Protein AF-A0AB94IW40-F1 (afdb_monomer)

Organism: NCBI:txid651822

InterPro domains:
  IPR001911 Small ribosomal subunit protein bS21 [MF_00358] (1-57)
  IPR001911 Small ribosomal subunit protein bS21 [PF01165] (3-56)
  IPR001911 Small ribosomal subunit protein bS21 [PR00976] (5-13)
  IPR001911 Small ribosomal subunit protein bS21 [PR00976] (13-22)
  IPR001911 Small ribosomal subunit protein bS21 [PR00976] (25-35)
  IPR001911 Small ribosomal subunit protein bS21 [PR00976] (37-47)
  IPR001911 Small ribosomal subunit protein bS21 [TIGR00030] (3-57)
  IPR038380 Small ribosomal subunit protein bS21 superfamily [G3DSA:1.20.5.1150] (16-54)

Foldseek 3Di:
DDDQDDDPPDDPVVSVVVSVVRVVVVCPVVVVVVPPDDDDPVVVVVVVVVVVVVVVVVVVVVVVD

Secondary structure (DSSP, 8-state):
----PPPTT--HHHHHHHHHHHHHHH-HHHHHHHHSS---HHHHHHHHHHHHHHHHHHHHHHHT-

Sequence (65 aa):
MTTVTRKEGENIEDTLRRFKKEVAKVGTLREARKREHYEKPSDAKKLKRAEAARKRKSMRRRNAG

Solvent-accessible surface area (backbone atoms only — not comparable to full-atom values): 4063 Å² total; per-residue (Å²): 138,88,87,78,82,80,57,91,93,57,57,69,67,61,47,51,51,50,42,53,50,50,50,60,68,72,30,59,70,59,51,50,64,60,64,74,48,94,68,58,70,69,56,53,51,51,51,54,53,52,52,52,52,52,51,52,54,54,50,53,60,64,75,74,110

Radius of gyration: 16.97 Å; Cα contacts (8 Å, |Δi|>4): 15; chains: 1; bounding box: 39×33×34 Å

Structure (mmCIF, N/CA/C/O backbone):
data_AF-A0AB94IW40-F1
#
_entry.id   AF-A0AB94IW40-F1
#
loop_
_atom_site.group_PDB
_atom_site.id
_atom_site.type_symbol
_atom_site.label_atom_id
_atom_site.label_alt_id
_atom_s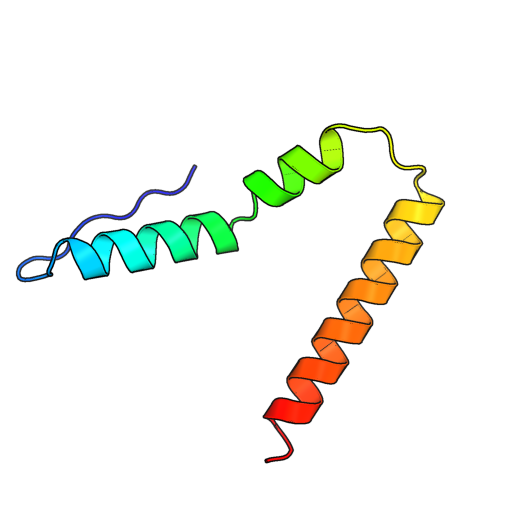ite.label_comp_id
_atom_site.label_asym_id
_atom_site.label_entity_id
_atom_site.label_seq_id
_atom_site.pdbx_PDB_ins_code
_atom_site.Cartn_x
_atom_site.Cartn_y
_atom_site.Cartn_z
_atom_site.occupancy
_atom_site.B_iso_or_equiv
_atom_site.auth_seq_id
_atom_site.auth_comp_id
_atom_site.auth_asym_id
_atom_site.auth_atom_id
_atom_site.pdbx_PDB_model_num
ATOM 1 N N . MET A 1 1 ? -8.851 6.214 -9.058 1.00 65.69 1 MET A N 1
ATOM 2 C CA . MET A 1 1 ? -9.221 7.422 -8.287 1.00 65.69 1 MET A CA 1
ATOM 3 C C . MET A 1 1 ? -10.080 6.967 -7.114 1.00 65.69 1 MET A C 1
ATOM 5 O O . MET A 1 1 ? -10.966 6.157 -7.342 1.00 65.69 1 MET A O 1
ATOM 9 N N . THR A 1 2 ? -9.767 7.366 -5.880 1.00 78.31 2 THR A N 1
ATOM 10 C CA . THR A 1 2 ? -10.503 6.957 -4.663 1.00 78.31 2 THR A CA 1
ATOM 11 C C . THR A 1 2 ? -11.461 8.054 -4.226 1.00 78.31 2 THR A C 1
ATOM 13 O O . THR A 1 2 ? -11.023 9.182 -4.009 1.00 78.31 2 THR A O 1
ATOM 16 N N . THR A 1 3 ? -12.738 7.719 -4.055 1.00 80.94 3 THR A N 1
ATOM 17 C CA . THR A 1 3 ? -13.780 8.612 -3.536 1.00 80.94 3 THR A CA 1
ATOM 18 C C . THR A 1 3 ? -14.264 8.094 -2.181 1.00 80.94 3 THR A C 1
ATOM 20 O O . THR A 1 3 ? -14.557 6.911 -2.026 1.00 80.94 3 THR A O 1
ATOM 23 N N . VAL A 1 4 ? -14.305 8.967 -1.170 1.00 83.19 4 VAL A N 1
ATOM 24 C CA . VAL A 1 4 ? -14.853 8.653 0.159 1.00 83.19 4 VAL A CA 1
ATOM 25 C C . VAL A 1 4 ? -15.862 9.730 0.517 1.00 83.19 4 VAL A C 1
ATOM 27 O O . VAL A 1 4 ? -15.498 10.892 0.681 1.00 83.19 4 VAL A O 1
ATOM 30 N N . THR A 1 5 ? -17.124 9.331 0.638 1.00 85.00 5 THR A N 1
ATOM 31 C CA . THR A 1 5 ? -18.221 10.219 1.030 1.00 85.00 5 THR A CA 1
ATOM 32 C C . THR A 1 5 ? -18.386 10.187 2.545 1.00 85.00 5 THR A C 1
ATOM 34 O O . THR A 1 5 ? -18.354 9.118 3.161 1.00 85.00 5 THR A O 1
ATOM 37 N N . ARG A 1 6 ? -18.543 11.363 3.156 1.00 83.00 6 ARG A N 1
ATOM 38 C CA . ARG A 1 6 ? -18.818 11.495 4.591 1.00 83.00 6 ARG A CA 1
ATOM 39 C C . ARG A 1 6 ? -20.224 10.971 4.897 1.00 83.00 6 ARG A C 1
ATOM 41 O O . ARG A 1 6 ? -21.152 11.267 4.150 1.00 83.00 6 ARG A O 1
ATOM 48 N N . LYS A 1 7 ? -20.380 10.207 5.981 1.00 83.50 7 LYS A N 1
ATOM 49 C CA . LYS A 1 7 ? -21.699 9.775 6.466 1.00 83.50 7 LYS A CA 1
ATOM 50 C C . LYS A 1 7 ? -22.294 10.836 7.396 1.00 83.50 7 LYS A C 1
ATOM 52 O O . LYS A 1 7 ? -21.551 11.595 8.023 1.00 83.50 7 LYS A O 1
ATOM 57 N N . GLU A 1 8 ? -23.620 10.889 7.497 1.00 77.44 8 GLU A N 1
ATOM 58 C CA . GLU A 1 8 ? -24.298 11.761 8.464 1.00 77.44 8 GLU A CA 1
ATOM 59 C C . GLU A 1 8 ? -23.862 11.430 9.898 1.00 77.44 8 GLU A C 1
ATOM 61 O O . GLU A 1 8 ? -23.708 10.265 10.262 1.00 77.44 8 GLU A O 1
ATOM 66 N N . GLY A 1 9 ? -23.589 12.470 10.691 1.00 81.38 9 GLY A N 1
ATOM 67 C CA . GLY A 1 9 ? -23.101 12.343 12.070 1.00 81.38 9 GLY A CA 1
ATOM 68 C C . GLY A 1 9 ? -21.625 11.951 12.218 1.00 81.38 9 GLY A C 1
ATOM 69 O O . GLY A 1 9 ? -21.131 11.852 13.337 1.00 81.38 9 GLY A O 1
ATOM 70 N N . GLU A 1 10 ? -20.888 11.747 11.124 1.00 78.12 10 GLU A N 1
ATOM 71 C CA . GLU A 1 10 ? -19.499 11.297 11.201 1.00 78.12 10 GLU A CA 1
ATOM 72 C C . GLU A 1 10 ? -18.517 12.455 11.413 1.00 78.12 10 GLU A C 1
ATOM 74 O O . GLU A 1 10 ? -18.623 13.506 10.765 1.00 78.12 10 GLU A O 1
ATOM 79 N N . ASN A 1 11 ? -17.530 12.253 12.292 1.00 86.38 11 ASN A N 1
ATOM 80 C CA . ASN A 1 11 ? -16.459 13.217 12.512 1.00 86.38 11 ASN A CA 1
ATOM 81 C C . ASN A 1 11 ? -15.564 13.315 11.259 1.00 86.38 11 ASN A C 1
ATOM 83 O O . ASN A 1 11 ? -15.311 12.335 10.543 1.00 86.38 11 ASN A O 1
ATOM 87 N N . ILE A 1 12 ? -15.078 14.519 10.967 1.00 86.75 12 ILE A N 1
ATOM 88 C CA . ILE A 1 12 ? -14.232 14.782 9.803 1.00 86.75 12 ILE A CA 1
ATOM 89 C C . ILE A 1 12 ? -12.920 13.988 9.871 1.00 86.75 12 ILE A C 1
ATOM 91 O O . ILE A 1 12 ? -12.468 13.455 8.856 1.00 86.75 12 ILE A O 1
ATOM 95 N N . GLU A 1 13 ? -12.362 13.812 11.069 1.00 87.56 13 GLU A N 1
ATOM 96 C CA . GLU A 1 13 ? -11.131 13.047 11.286 1.00 87.56 13 GLU A CA 1
ATOM 97 C C . GLU A 1 13 ? -11.283 11.564 10.921 1.00 87.56 13 GLU A C 1
ATOM 99 O O . GLU A 1 13 ? -10.397 10.980 10.290 1.00 87.56 13 GLU A O 1
ATOM 104 N N . ASP A 1 14 ? -12.431 10.958 11.233 1.00 88.06 14 ASP A N 1
ATOM 105 C CA . ASP A 1 14 ? -12.737 9.573 10.862 1.00 88.06 14 ASP A CA 1
ATOM 106 C C . ASP A 1 14 ? -12.845 9.407 9.343 1.00 88.06 14 ASP A C 1
ATOM 108 O O . ASP A 1 14 ? -12.342 8.436 8.759 1.00 88.06 14 ASP A O 1
ATOM 112 N N . THR A 1 15 ? -13.440 10.395 8.674 1.00 87.81 15 THR A N 1
ATOM 113 C CA . THR A 1 15 ? -13.536 10.420 7.211 1.00 87.81 15 THR A CA 1
ATOM 114 C C . THR A 1 15 ? -12.151 10.530 6.573 1.00 87.81 15 THR A C 1
ATOM 116 O O . THR A 1 15 ? -11.829 9.743 5.678 1.00 87.81 15 THR A O 1
ATOM 119 N N . LEU A 1 16 ? -11.286 11.406 7.093 1.00 89.50 16 LEU A N 1
ATOM 120 C CA . LEU A 1 16 ? -9.897 11.541 6.646 1.00 89.50 16 LEU A CA 1
ATOM 121 C C . LEU A 1 16 ? -9.077 10.270 6.898 1.00 89.50 16 LEU A C 1
ATOM 123 O O . LEU A 1 16 ? -8.289 9.866 6.038 1.00 89.50 16 LEU A O 1
ATOM 127 N N . ARG A 1 17 ? -9.270 9.597 8.040 1.00 89.19 17 ARG A N 1
ATOM 128 C CA . ARG A 1 17 ? -8.586 8.330 8.341 1.00 89.19 17 ARG A CA 1
ATOM 129 C C . ARG A 1 17 ? -8.950 7.249 7.326 1.00 89.19 17 ARG A C 1
ATOM 131 O O . ARG A 1 17 ? -8.061 6.561 6.819 1.00 89.19 17 ARG A O 1
ATOM 138 N N . ARG A 1 18 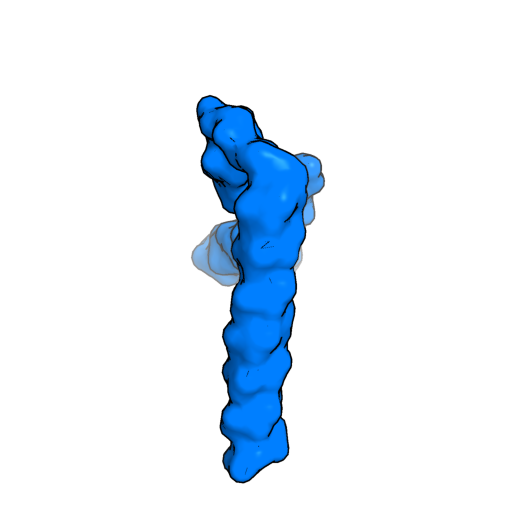? -10.238 7.102 6.999 1.00 88.62 18 ARG A N 1
ATOM 139 C CA . ARG A 1 18 ? -10.697 6.134 5.985 1.00 88.62 18 ARG A CA 1
ATOM 140 C C . ARG A 1 18 ? -10.197 6.493 4.595 1.00 88.62 18 ARG A C 1
ATOM 142 O O . ARG A 1 18 ? -9.712 5.605 3.904 1.00 88.62 18 ARG A O 1
ATOM 149 N N . PHE A 1 19 ? -10.231 7.772 4.225 1.00 87.94 19 PHE A N 1
ATOM 150 C CA . PHE A 1 19 ? -9.679 8.239 2.956 1.00 87.94 19 PHE A CA 1
ATOM 151 C C . PHE A 1 19 ? -8.195 7.886 2.816 1.00 87.94 19 PHE A C 1
ATOM 153 O O . PHE A 1 19 ? -7.810 7.236 1.847 1.00 87.94 19 PHE A O 1
ATOM 160 N N . LYS A 1 20 ? -7.369 8.199 3.823 1.00 88.00 20 LYS A N 1
ATOM 161 C CA . LYS A 1 20 ? -5.945 7.819 3.836 1.00 88.00 20 LYS A CA 1
ATOM 162 C C . LYS A 1 20 ? -5.754 6.303 3.708 1.00 88.00 20 LYS A C 1
ATOM 164 O O . LYS A 1 20 ? -4.867 5.854 2.984 1.00 88.00 20 LYS A O 1
ATOM 169 N N . LYS A 1 21 ? -6.598 5.508 4.374 1.00 87.56 21 LYS A N 1
ATOM 170 C CA . LYS A 1 21 ? -6.555 4.041 4.299 1.00 87.56 21 LYS A CA 1
ATOM 171 C C . LYS A 1 21 ? -6.947 3.513 2.914 1.00 87.56 21 LYS A C 1
ATOM 173 O O . LYS A 1 21 ? -6.279 2.611 2.419 1.00 87.56 21 LYS A O 1
ATOM 178 N N . GLU A 1 22 ? -7.977 4.072 2.285 1.00 86.69 22 GLU A N 1
ATOM 179 C CA . GLU A 1 22 ? -8.404 3.725 0.921 1.00 86.69 22 GLU A CA 1
ATOM 180 C C . GLU A 1 22 ? -7.337 4.110 -0.116 1.00 86.69 22 GLU A C 1
ATOM 182 O O . GLU A 1 22 ? -6.950 3.273 -0.929 1.00 86.69 22 GLU A O 1
ATOM 187 N N . VAL A 1 23 ? -6.748 5.308 -0.023 1.00 87.00 23 VAL A N 1
ATOM 188 C CA . VAL A 1 23 ? -5.623 5.729 -0.882 1.00 87.00 23 VAL A CA 1
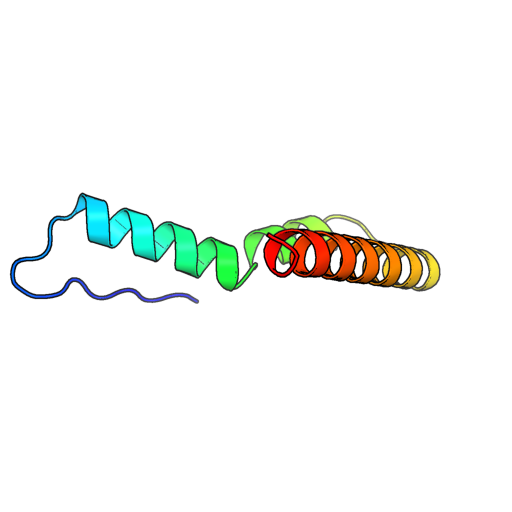ATOM 189 C C . VAL A 1 23 ? -4.434 4.770 -0.746 1.00 87.00 23 VAL A C 1
ATOM 191 O O . VAL A 1 23 ? -3.865 4.324 -1.745 1.00 87.00 23 VAL A O 1
ATOM 194 N N . ALA A 1 24 ? -4.078 4.397 0.487 1.00 84.75 24 ALA A N 1
ATOM 195 C CA . ALA A 1 24 ? -3.003 3.441 0.740 1.00 84.75 24 ALA A CA 1
ATOM 196 C C . ALA A 1 24 ? -3.328 2.030 0.214 1.00 84.75 24 ALA A C 1
ATOM 198 O O . ALA A 1 24 ? -2.431 1.329 -0.257 1.00 84.75 24 ALA A O 1
ATOM 199 N N . LYS A 1 25 ? -4.600 1.615 0.270 1.00 83.00 25 LYS A N 1
ATOM 200 C CA . LYS A 1 25 ? -5.080 0.308 -0.203 1.00 83.00 25 LYS A CA 1
ATOM 201 C C . LYS A 1 25 ? -5.047 0.194 -1.723 1.00 83.00 25 LYS A C 1
ATOM 203 O O . LYS A 1 25 ? -4.625 -0.845 -2.225 1.00 83.00 25 LYS A O 1
ATOM 208 N N . VAL A 1 26 ? -5.460 1.240 -2.441 1.00 85.19 26 VAL A N 1
ATOM 209 C CA . VAL A 1 26 ? -5.384 1.272 -3.911 1.00 85.19 26 VAL A CA 1
ATOM 210 C C . VAL A 1 26 ? -3.931 1.242 -4.381 1.00 85.19 26 VAL A C 1
ATOM 212 O O . VAL A 1 26 ? -3.630 0.669 -5.422 1.00 85.19 26 VAL A O 1
ATOM 215 N N . GLY A 1 27 ? -3.004 1.773 -3.582 1.00 79.06 27 GLY A N 1
ATOM 216 C CA . GLY A 1 27 ? -1.576 1.604 -3.833 1.00 79.06 27 GLY A CA 1
ATOM 217 C C . GLY A 1 27 ? -1.052 2.446 -4.995 1.00 79.06 27 GLY A C 1
ATOM 218 O O . GLY A 1 27 ? 0.091 2.244 -5.396 1.00 79.06 27 GLY A O 1
ATOM 219 N N . THR A 1 28 ? -1.828 3.421 -5.483 1.00 79.75 28 THR A N 1
ATOM 220 C CA . THR A 1 28 ? -1.458 4.323 -6.587 1.00 79.75 28 THR A CA 1
ATOM 221 C C . THR A 1 28 ? -0.093 4.975 -6.364 1.00 79.75 28 THR A C 1
ATOM 223 O O . THR A 1 28 ? 0.735 5.004 -7.265 1.00 79.75 28 THR A O 1
ATOM 226 N N . LEU A 1 29 ? 0.187 5.434 -5.138 1.00 77.81 29 LEU A N 1
ATOM 227 C CA . LEU A 1 29 ? 1.474 6.051 -4.782 1.00 77.81 29 LEU A CA 1
ATOM 228 C C . LEU A 1 29 ? 2.640 5.055 -4.824 1.00 77.81 29 LEU A C 1
ATOM 230 O O . LEU A 1 29 ? 3.755 5.393 -5.212 1.00 77.81 29 LEU A O 1
ATOM 234 N N . ARG A 1 30 ? 2.385 3.807 -4.425 1.00 81.69 30 ARG A N 1
ATOM 235 C CA . ARG A 1 30 ? 3.388 2.740 -4.443 1.00 81.69 30 ARG A CA 1
ATOM 236 C C . ARG A 1 30 ? 3.671 2.278 -5.869 1.00 81.69 30 ARG A C 1
ATOM 238 O O . ARG A 1 30 ? 4.810 1.957 -6.189 1.00 81.69 30 ARG A O 1
ATOM 245 N N . GLU A 1 31 ? 2.645 2.244 -6.710 1.00 80.56 31 GLU A N 1
ATOM 246 C CA . GLU A 1 31 ? 2.784 1.933 -8.125 1.00 80.56 31 GLU A CA 1
ATOM 247 C C . GLU A 1 31 ? 3.513 3.045 -8.882 1.00 80.56 31 GLU A C 1
ATOM 249 O O . GLU A 1 31 ? 4.407 2.735 -9.664 1.00 80.56 31 GLU A O 1
ATOM 254 N N . ALA A 1 32 ? 3.211 4.313 -8.586 1.00 82.56 32 ALA A N 1
ATOM 255 C CA . ALA A 1 32 ? 3.949 5.456 -9.115 1.00 82.56 32 ALA A CA 1
ATOM 256 C C . ALA A 1 32 ? 5.444 5.337 -8.789 1.00 82.56 32 ALA A C 1
ATOM 258 O O . ALA A 1 32 ? 6.253 5.270 -9.708 1.00 82.56 32 ALA A O 1
ATOM 259 N N . ARG A 1 33 ? 5.798 5.139 -7.510 1.00 82.38 33 ARG A N 1
ATOM 260 C CA . ARG A 1 33 ? 7.195 4.948 -7.081 1.00 82.38 33 ARG A CA 1
ATOM 261 C C . ARG A 1 33 ? 7.884 3.762 -7.759 1.00 82.38 33 ARG A C 1
ATOM 263 O O . ARG A 1 33 ? 9.071 3.799 -8.052 1.00 82.38 33 ARG A O 1
ATOM 270 N N . LYS A 1 34 ? 7.144 2.682 -8.022 1.00 79.81 34 LYS A N 1
ATOM 271 C CA . LYS A 1 34 ? 7.684 1.510 -8.720 1.00 79.81 34 LYS A CA 1
ATOM 27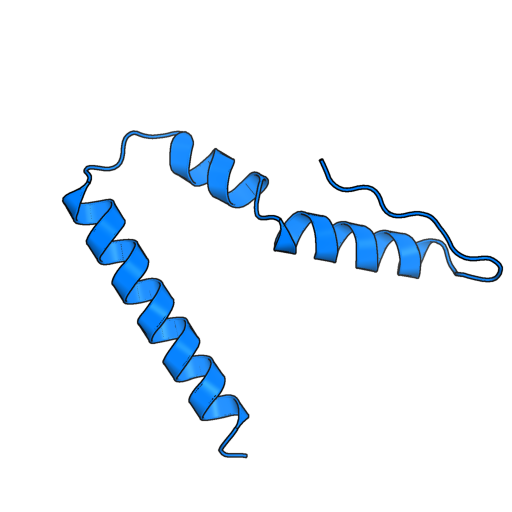2 C C . LYS A 1 34 ? 7.968 1.782 -10.205 1.00 79.81 34 LYS A C 1
ATOM 274 O O . LYS A 1 34 ? 8.817 1.116 -10.784 1.00 79.81 34 LYS A O 1
ATOM 279 N N . ARG A 1 35 ? 7.236 2.713 -10.819 1.00 80.94 35 ARG A N 1
ATOM 280 C CA . ARG A 1 35 ? 7.364 3.077 -12.237 1.00 80.94 35 ARG A CA 1
ATOM 281 C C . ARG A 1 35 ? 8.317 4.252 -12.480 1.00 80.94 35 ARG A C 1
ATOM 283 O O . ARG A 1 35 ? 8.616 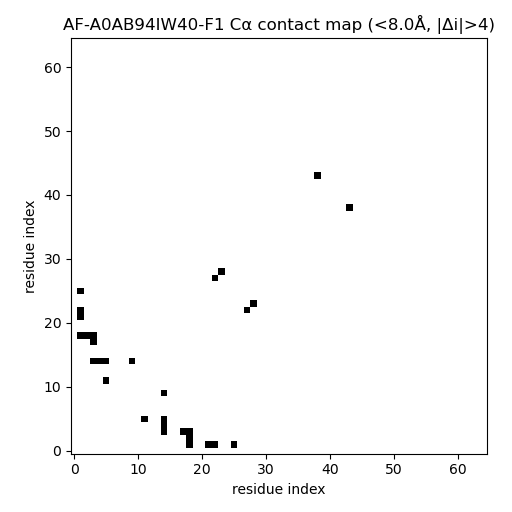4.518 -13.636 1.00 80.94 35 ARG A O 1
ATOM 290 N N . GLU A 1 36 ? 8.803 4.921 -11.431 1.00 83.06 36 GLU A N 1
ATOM 291 C CA . GLU A 1 36 ? 9.783 6.019 -11.540 1.00 83.06 36 GLU A CA 1
ATOM 292 C C . GLU A 1 36 ? 11.108 5.572 -12.179 1.00 83.06 36 GLU A C 1
ATOM 294 O O . GLU A 1 36 ? 11.762 6.356 -12.863 1.00 83.06 36 GLU A O 1
ATOM 299 N N . HIS A 1 37 ? 11.488 4.303 -12.010 1.00 82.62 37 HIS A N 1
ATOM 300 C CA . HIS A 1 37 ? 12.701 3.734 -12.591 1.00 82.62 37 HIS A CA 1
ATOM 301 C C . HIS A 1 37 ? 12.4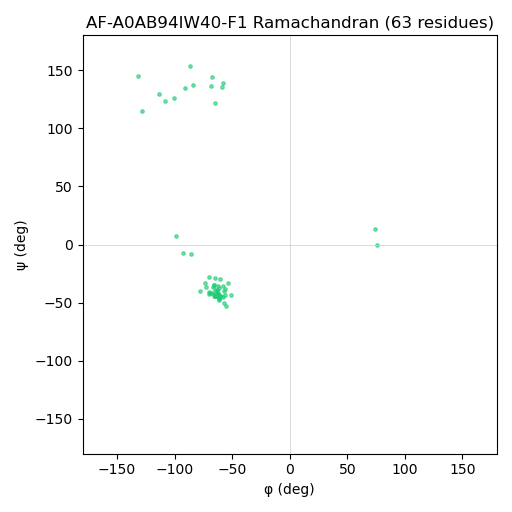00 2.405 -13.283 1.00 82.62 37 HIS A C 1
ATOM 303 O O . HIS A 1 37 ? 11.564 1.623 -12.826 1.00 82.62 37 HIS A O 1
ATOM 309 N N . TYR A 1 38 ? 13.102 2.125 -14.385 1.00 85.62 38 TYR A N 1
ATOM 310 C CA . TYR A 1 38 ? 13.002 0.828 -15.045 1.00 85.62 38 TYR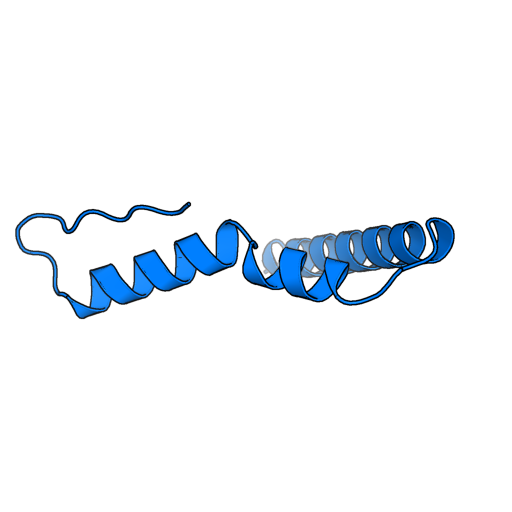 A CA 1
ATOM 311 C C . TYR A 1 38 ? 13.545 -0.274 -14.129 1.00 85.62 38 TYR A C 1
ATOM 313 O O . TYR A 1 38 ? 14.709 -0.262 -13.733 1.00 85.62 38 TYR A O 1
ATOM 321 N N . GLU A 1 39 ? 12.702 -1.259 -13.831 1.00 81.75 39 GLU A N 1
ATOM 322 C CA . GLU A 1 39 ? 13.080 -2.459 -13.094 1.00 81.75 39 GLU A CA 1
ATOM 323 C C . GLU A 1 39 ? 13.088 -3.643 -14.067 1.00 81.75 39 GLU A C 1
ATOM 325 O O . GLU A 1 39 ? 12.079 -3.943 -14.714 1.00 81.75 39 GLU A O 1
ATOM 330 N N . LYS A 1 40 ? 14.223 -4.344 -14.176 1.00 89.38 40 LYS A N 1
ATOM 331 C CA . LYS A 1 40 ? 14.341 -5.514 -15.054 1.00 89.38 40 LYS A CA 1
ATOM 332 C C . LYS A 1 40 ? 13.285 -6.565 -14.664 1.00 89.38 40 LYS A C 1
ATOM 334 O O . LYS A 1 40 ? 13.109 -6.834 -13.470 1.00 89.38 40 LYS A O 1
ATOM 339 N N . PRO A 1 41 ? 12.620 -7.242 -15.624 1.00 86.62 41 PRO A N 1
ATOM 340 C CA . PRO A 1 41 ? 11.540 -8.189 -15.324 1.00 86.62 41 PRO A CA 1
ATOM 341 C C . PRO A 1 41 ? 11.915 -9.287 -14.316 1.00 86.62 41 PRO A C 1
ATOM 343 O O . PRO A 1 41 ? 11.081 -9.718 -13.514 1.00 86.62 41 PRO A O 1
ATOM 346 N N . SER A 1 42 ? 13.177 -9.730 -14.325 1.00 89.38 42 SER A N 1
ATOM 347 C CA . SER A 1 42 ? 13.715 -10.701 -13.368 1.00 89.38 42 SER A CA 1
ATOM 348 C C . SER A 1 42 ? 13.696 -10.188 -11.930 1.00 89.38 42 SER A C 1
ATOM 350 O O . SER A 1 42 ? 13.309 -10.924 -11.020 1.00 89.38 42 SER A O 1
ATOM 352 N N . ASP A 1 43 ? 14.073 -8.930 -11.727 1.00 86.69 43 ASP A N 1
ATOM 353 C CA . ASP A 1 43 ? 14.216 -8.326 -10.404 1.00 86.69 43 ASP A CA 1
ATOM 354 C C . ASP A 1 43 ? 12.842 -7.963 -9.843 1.00 86.69 43 ASP A C 1
ATOM 356 O O . ASP A 1 43 ? 12.515 -8.354 -8.721 1.00 86.69 43 ASP A O 1
ATOM 360 N N . ALA A 1 44 ? 11.952 -7.441 -10.693 1.00 86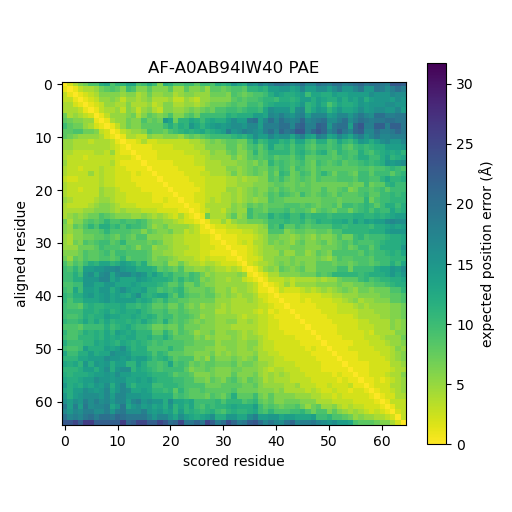.62 44 ALA A N 1
ATOM 361 C CA . ALA A 1 44 ? 10.543 -7.254 -10.358 1.00 86.62 44 ALA A CA 1
ATOM 362 C C . ALA A 1 44 ? 9.862 -8.570 -9.922 1.00 86.62 44 ALA A C 1
ATOM 364 O O . ALA A 1 44 ? 9.041 -8.583 -8.994 1.00 86.62 44 ALA A O 1
ATOM 365 N N . LYS A 1 45 ? 10.196 -9.701 -10.570 1.00 87.38 45 LYS A N 1
ATOM 366 C CA . LYS A 1 45 ? 9.680 -11.038 -10.219 1.00 87.38 45 LYS A CA 1
ATOM 367 C C . LYS A 1 45 ? 10.255 -11.540 -8.892 1.00 87.38 45 LYS A C 1
ATOM 369 O O . LYS A 1 45 ? 9.504 -12.106 -8.092 1.00 87.38 45 LYS A O 1
ATOM 374 N N . LYS A 1 46 ? 11.550 -11.319 -8.629 1.00 89.25 46 LYS A N 1
ATOM 375 C CA . LYS A 1 46 ? 12.188 -11.630 -7.336 1.00 89.25 46 LYS A CA 1
ATOM 376 C C . LYS A 1 46 ? 11.556 -10.822 -6.200 1.00 89.25 46 LYS A C 1
ATOM 378 O O . LYS A 1 46 ? 11.146 -11.413 -5.199 1.00 89.25 46 LYS A O 1
ATOM 383 N N . LEU A 1 47 ? 11.385 -9.513 -6.384 1.00 86.75 47 LEU A N 1
ATOM 384 C CA . LEU A 1 47 ? 10.788 -8.619 -5.393 1.00 86.75 47 LEU A CA 1
ATOM 385 C C . LEU A 1 47 ? 9.341 -9.020 -5.065 1.00 86.75 47 LEU A C 1
ATOM 387 O O . LEU A 1 47 ? 9.003 -9.193 -3.893 1.00 86.75 47 LEU A O 1
ATOM 391 N N . LYS A 1 48 ? 8.508 -9.290 -6.085 1.00 86.81 48 LYS A N 1
ATOM 392 C CA . LYS A 1 48 ? 7.128 -9.782 -5.890 1.00 86.81 48 LYS A CA 1
ATOM 393 C C . LYS A 1 48 ? 7.075 -11.075 -5.067 1.00 86.81 48 LYS A C 1
ATOM 395 O O . LYS A 1 48 ? 6.227 -11.208 -4.183 1.00 86.81 48 LYS A O 1
ATOM 400 N N . ARG A 1 49 ? 7.970 -12.036 -5.336 1.00 89.62 49 ARG A N 1
ATOM 401 C CA . ARG A 1 49 ? 8.043 -13.302 -4.580 1.00 89.62 49 ARG A CA 1
ATOM 402 C C . ARG A 1 49 ? 8.432 -13.066 -3.119 1.00 89.62 49 ARG A C 1
ATOM 404 O O . ARG A 1 49 ? 7.797 -13.627 -2.226 1.00 89.62 49 ARG A O 1
ATOM 411 N N . ALA A 1 50 ? 9.427 -12.214 -2.873 1.00 89.81 50 ALA A N 1
ATOM 412 C CA . ALA A 1 50 ? 9.880 -11.879 -1.526 1.00 89.81 50 ALA A CA 1
ATOM 413 C C . ALA A 1 50 ? 8.780 -11.184 -0.704 1.00 89.81 50 ALA A C 1
ATOM 415 O O . ALA A 1 50 ? 8.532 -11.549 0.448 1.00 89.81 50 ALA A O 1
ATOM 416 N N . GLU A 1 51 ? 8.063 -10.229 -1.301 1.00 89.31 51 GLU A N 1
ATOM 417 C CA . GLU A 1 51 ? 6.936 -9.549 -0.656 1.00 89.31 51 GLU A CA 1
ATOM 418 C C . GLU A 1 51 ? 5.791 -10.508 -0.306 1.00 89.31 51 GLU A C 1
ATOM 420 O O . GLU A 1 51 ? 5.263 -10.463 0.808 1.00 89.31 51 GLU A O 1
ATOM 425 N N . ALA A 1 52 ? 5.432 -11.417 -1.219 1.00 89.25 52 ALA A N 1
ATOM 426 C CA . ALA A 1 52 ? 4.398 -12.419 -0.970 1.00 89.25 52 ALA A CA 1
ATOM 427 C C . ALA A 1 52 ? 4.779 -13.358 0.189 1.00 89.25 52 ALA A C 1
ATOM 429 O O . ALA A 1 52 ? 3.947 -13.641 1.056 1.00 89.25 52 ALA A O 1
ATOM 430 N N . ALA A 1 53 ? 6.042 -13.791 0.252 1.00 90.81 53 ALA A N 1
ATOM 431 C CA . ALA A 1 53 ? 6.555 -14.612 1.346 1.00 90.81 53 ALA A CA 1
ATOM 432 C C . ALA A 1 53 ? 6.507 -13.871 2.695 1.00 90.81 53 ALA A C 1
ATOM 434 O O . ALA A 1 53 ? 6.022 -14.423 3.687 1.00 90.81 53 ALA A O 1
ATOM 435 N N . ARG A 1 54 ? 6.922 -12.595 2.732 1.00 90.06 54 ARG A N 1
ATOM 436 C CA . ARG A 1 54 ? 6.824 -11.744 3.934 1.00 90.06 54 ARG A CA 1
ATOM 437 C C . ARG A 1 54 ? 5.376 -11.592 4.401 1.00 90.06 54 ARG A C 1
ATOM 439 O O . ARG A 1 54 ? 5.098 -11.757 5.590 1.00 90.06 54 ARG A O 1
ATOM 446 N N . LYS A 1 55 ? 4.442 -11.349 3.474 1.00 88.06 55 LYS A N 1
ATOM 447 C CA . LYS A 1 55 ? 3.009 -11.223 3.782 1.00 88.06 55 LYS A CA 1
ATOM 448 C C . LYS A 1 55 ? 2.438 -12.525 4.357 1.00 88.06 55 LYS A C 1
ATOM 450 O O . LYS A 1 55 ? 1.741 -12.479 5.368 1.00 88.06 55 LYS A O 1
ATOM 455 N N . ARG A 1 56 ? 2.779 -13.682 3.772 1.00 88.00 56 ARG A N 1
ATOM 456 C CA . ARG A 1 56 ? 2.391 -15.009 4.292 1.00 88.00 56 ARG A CA 1
ATOM 457 C C . ARG A 1 56 ? 2.938 -15.255 5.700 1.00 88.00 56 ARG A C 1
ATOM 459 O O . ARG A 1 56 ? 2.179 -15.664 6.572 1.00 88.00 56 ARG A O 1
ATOM 466 N N . LYS A 1 57 ? 4.217 -14.944 5.954 1.00 88.88 57 LYS A N 1
ATOM 467 C CA . LYS A 1 57 ? 4.833 -15.079 7.288 1.00 88.88 57 LYS A CA 1
ATOM 468 C C . LYS A 1 5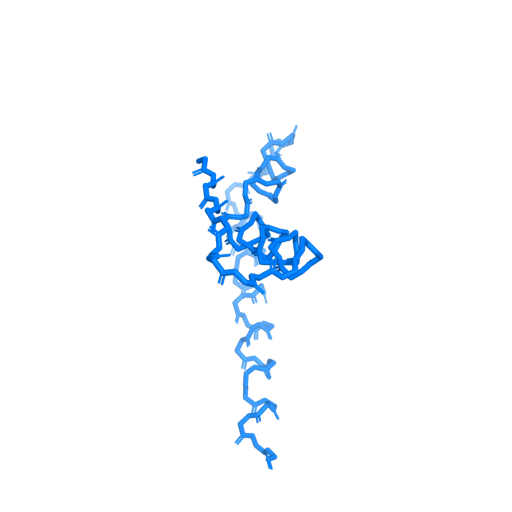7 ? 4.145 -14.189 8.329 1.00 88.88 57 LYS A C 1
ATOM 470 O O . LYS A 1 57 ? 3.872 -14.649 9.432 1.00 88.88 57 LYS A O 1
ATOM 475 N N . SER A 1 58 ? 3.836 -12.939 7.977 1.00 88.88 58 SER A N 1
ATOM 476 C CA . SER A 1 58 ? 3.098 -12.012 8.850 1.00 88.88 58 SER A CA 1
ATOM 477 C C . SER A 1 58 ? 1.690 -12.515 9.178 1.00 88.88 58 SER A C 1
ATOM 479 O O . SER A 1 58 ? 1.288 -12.455 10.337 1.00 88.88 58 SER A O 1
ATOM 481 N N . MET A 1 59 ? 0.950 -13.028 8.188 1.00 85.44 59 MET A N 1
ATOM 482 C CA . MET A 1 59 ? -0.388 -13.587 8.418 1.00 85.44 59 MET A CA 1
ATOM 483 C C . MET A 1 59 ? -0.336 -14.834 9.301 1.00 85.44 59 MET A C 1
ATOM 485 O O . MET A 1 59 ? -1.093 -14.925 10.259 1.00 85.44 59 MET A O 1
ATOM 489 N N . ARG A 1 60 ? 0.614 -15.744 9.055 1.00 86.38 60 ARG A N 1
ATOM 490 C CA . ARG A 1 60 ? 0.771 -16.953 9.875 1.00 86.38 60 ARG A CA 1
ATOM 491 C C . ARG A 1 60 ? 1.083 -16.632 11.338 1.00 86.38 60 ARG A C 1
ATOM 493 O O . ARG A 1 60 ? 0.558 -17.297 12.213 1.00 86.38 60 ARG A O 1
ATOM 500 N N . ARG A 1 61 ? 1.891 -15.597 11.604 1.00 85.69 61 ARG A N 1
ATOM 501 C CA . ARG A 1 61 ? 2.164 -15.124 12.974 1.00 85.69 61 ARG A CA 1
ATOM 502 C C . ARG A 1 61 ? 0.929 -14.548 13.667 1.00 85.69 61 ARG A C 1
ATOM 504 O O . ARG A 1 61 ? 0.818 -14.697 14.870 1.00 85.69 61 ARG A O 1
ATOM 511 N N . ARG A 1 62 ? 0.039 -13.883 12.924 1.00 84.44 62 ARG A N 1
ATOM 512 C CA . ARG A 1 62 ? -1.201 -13.307 13.470 1.00 84.44 62 ARG A CA 1
ATOM 513 C C . ARG A 1 62 ? -2.258 -14.354 13.806 1.00 84.44 62 ARG A C 1
ATOM 515 O O . ARG A 1 62 ? -3.005 -14.131 14.736 1.00 84.44 62 ARG A O 1
ATOM 522 N N . ASN A 1 63 ? -2.321 -15.447 13.047 1.00 78.62 63 ASN A N 1
ATOM 523 C CA . ASN A 1 63 ? -3.302 -16.515 13.266 1.00 78.62 63 ASN A CA 1
ATOM 524 C C . ASN A 1 63 ? -2.845 -17.560 14.300 1.00 78.62 63 ASN A C 1
ATOM 526 O O . ASN A 1 63 ? -3.606 -18.466 14.609 1.00 78.62 63 ASN A O 1
ATOM 530 N N . ALA A 1 64 ? -1.587 -17.500 14.744 1.00 78.12 64 ALA A N 1
ATOM 531 C CA . ALA A 1 64 ? -0.991 -18.459 15.676 1.00 78.12 64 ALA A CA 1
ATOM 532 C C . ALA A 1 64 ? -0.973 -17.962 17.134 1.00 78.12 64 ALA A C 1
ATOM 534 O O . ALA A 1 64 ? -0.336 -18.596 17.971 1.00 78.12 64 ALA A O 1
ATOM 535 N N . GLY A 1 65 ? -1.610 -16.824 17.413 1.00 61.56 65 GLY A N 1
ATOM 536 C CA . GLY A 1 65 ? -1.887 -16.310 18.755 1.00 61.56 65 GLY A CA 1
ATOM 537 C C . GLY A 1 65 ? -3.375 -16.047 18.887 1.00 61.56 65 GLY A C 1
ATOM 538 O O . GLY A 1 65 ? -3.855 -16.110 20.033 1.00 61.56 65 GLY A O 1
#

pLDDT: mean 84.46, std 5.24, range [61.56, 90.81]

Mean predicted aligned error: 7.89 Å

Nearest PDB structures (foldseek):
  8fzj-assembly1_u  TM=7.422E-01  e=1.776E-02  Escherichia coli
  6xzb-assembly1_U1  TM=7.785E-01  e=2.774E-02  Escherichia coli K-12
  8rdw-assembly1_NV  TM=7.026E-01  e=2.061E-02  Psychrobacter urativorans
  7y7h-assembly1_U  TM=6.602E-01  e=2.774E-02  Escherichia coli
  6osq-assembly1_z  TM=6.590E-01  e=2.576E-02  Escherichia coli